Protein AF-A0A530QU47-F1 (afdb_monomer_lite)

Radius of gyration: 18.27 Å; chains: 1; bounding box: 41×21×50 Å

Foldseek 3Di:
DDPDDDDPVVVVVVVCVVVVNDDDPVNVVCCVVPPPPWDKDFDADPVRDTPDMDTQQPPRRPQPVHDDDPVRVVVSVVVSVD

Structure (mmCIF, N/CA/C/O backbone):
data_AF-A0A530QU47-F1
#
_entry.id   AF-A0A530QU47-F1
#
loop_
_atom_site.group_PDB
_atom_site.id
_atom_site.type_symbol
_atom_site.label_atom_id
_atom_site.label_alt_id
_atom_site.label_comp_id
_atom_site.label_asym_id
_atom_site.label_entity_id
_atom_site.label_seq_id
_atom_site.pdbx_PDB_ins_code
_atom_site.Cartn_x
_atom_site.Cartn_y
_atom_site.Cartn_z
_atom_site.occupancy
_atom_site.B_iso_or_equiv
_atom_site.auth_seq_id
_atom_site.auth_comp_id
_atom_site.auth_asym_id
_atom_site.auth_atom_id
_atom_site.pdbx_PDB_model_num
ATOM 1 N N . GLU A 1 1 ? 0.958 -0.251 -26.192 1.00 76.88 1 GLU A N 1
ATOM 2 C CA . GLU A 1 1 ? 0.215 -1.525 -26.323 1.00 76.88 1 GLU A CA 1
ATOM 3 C C . GLU A 1 1 ? 1.101 -2.747 -26.139 1.00 76.88 1 GLU A C 1
ATOM 5 O O . GLU A 1 1 ? 2.050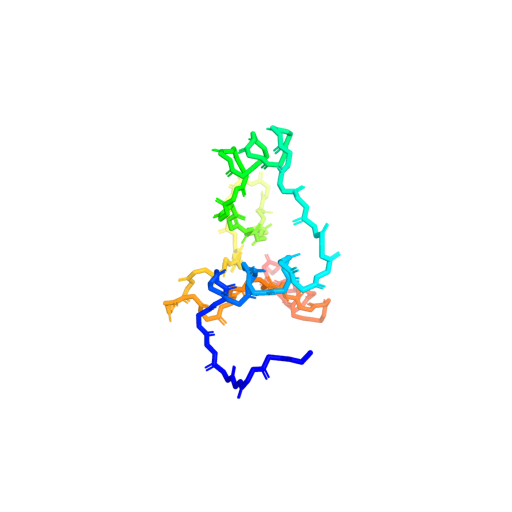 -2.935 -26.902 1.00 76.88 1 GLU A O 1
ATOM 10 N N . LEU A 1 2 ? 0.786 -3.535 -25.107 1.00 88.69 2 LEU A N 1
ATOM 11 C CA . LEU A 1 2 ? 1.379 -4.843 -24.815 1.00 88.69 2 LEU A CA 1
ATOM 12 C C . LEU A 1 2 ? 0.717 -5.935 -25.679 1.00 88.69 2 LEU A C 1
ATOM 14 O O . LEU A 1 2 ? -0.447 -5.788 -26.051 1.00 88.69 2 LEU A O 1
ATOM 18 N N . PRO A 1 3 ? 1.422 -7.037 -25.997 1.00 87.62 3 PRO A N 1
ATOM 19 C CA . PRO A 1 3 ? 0.916 -8.080 -26.897 1.00 87.62 3 PRO A CA 1
ATOM 20 C C . PRO A 1 3 ? -0.218 -8.932 -26.300 1.00 87.62 3 PRO A C 1
ATOM 22 O O . PRO A 1 3 ? -0.871 -9.682 -27.022 1.00 87.62 3 PRO A O 1
ATOM 25 N N . GLY A 1 4 ? -0.454 -8.833 -24.994 1.00 89.19 4 GLY A N 1
ATOM 26 C CA . GLY A 1 4 ? -1.499 -9.543 -24.268 1.00 89.19 4 GLY A CA 1
ATOM 27 C C . GLY A 1 4 ? -1.254 -9.481 -22.758 1.00 89.19 4 GLY A C 1
ATOM 28 O O . GLY A 1 4 ? -0.268 -8.876 -22.330 1.00 89.19 4 GLY A O 1
ATOM 29 N N . PRO A 1 5 ? -2.131 -10.093 -21.942 1.00 89.56 5 PRO A N 1
ATOM 30 C CA . PRO A 1 5 ? -1.907 -10.223 -20.505 1.00 89.56 5 PRO A CA 1
ATOM 31 C C . PRO A 1 5 ? -0.588 -10.952 -20.221 1.00 89.56 5 PRO A C 1
ATOM 33 O O . PRO A 1 5 ? -0.329 -12.008 -20.798 1.00 89.56 5 PRO A O 1
ATOM 36 N N . MET A 1 6 ? 0.240 -10.400 -19.336 1.00 89.94 6 MET A N 1
ATOM 37 C CA . MET A 1 6 ? 1.534 -10.969 -18.958 1.00 89.94 6 MET A CA 1
ATOM 38 C C . MET A 1 6 ? 1.937 -10.542 -17.544 1.00 89.94 6 MET A C 1
ATOM 40 O O . MET A 1 6 ? 1.235 -9.753 -16.913 1.00 89.94 6 MET A O 1
ATOM 44 N N . ASP A 1 7 ? 3.056 -11.077 -17.054 1.00 85.38 7 ASP A N 1
ATOM 45 C CA . ASP A 1 7 ? 3.631 -10.683 -15.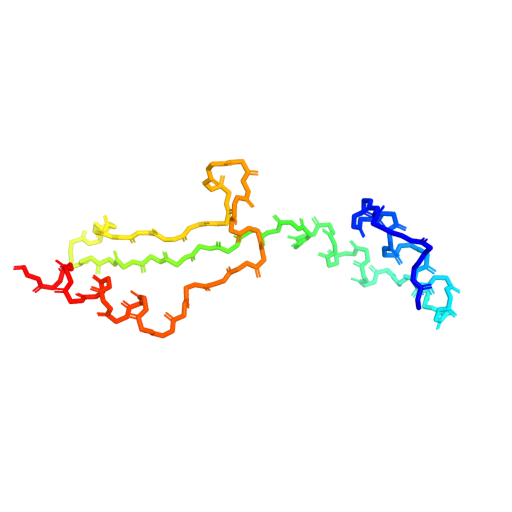768 1.00 85.38 7 ASP A CA 1
ATOM 46 C C . ASP A 1 7 ? 3.930 -9.164 -15.730 1.00 85.38 7 ASP A C 1
ATOM 48 O O . ASP A 1 7 ? 4.544 -8.655 -16.673 1.00 85.38 7 ASP A O 1
ATOM 52 N N . PRO A 1 8 ? 3.510 -8.427 -14.682 1.00 81.31 8 PRO A N 1
ATOM 53 C CA . PRO A 1 8 ? 3.690 -6.977 -14.604 1.00 81.31 8 PRO A CA 1
ATOM 54 C C . PRO A 1 8 ? 5.147 -6.503 -14.633 1.00 81.31 8 PRO A C 1
ATOM 56 O O . PRO A 1 8 ? 5.411 -5.430 -15.172 1.00 81.31 8 PRO A O 1
ATOM 59 N N . ILE A 1 9 ? 6.093 -7.282 -14.096 1.00 83.88 9 ILE A N 1
ATOM 60 C CA . ILE A 1 9 ? 7.517 -6.918 -14.117 1.00 83.88 9 ILE A CA 1
ATOM 61 C C . ILE A 1 9 ? 8.048 -7.041 -15.546 1.00 83.88 9 ILE A C 1
ATOM 63 O O . ILE A 1 9 ? 8.641 -6.101 -16.073 1.00 83.88 9 ILE A O 1
ATOM 67 N N . ALA A 1 10 ? 7.738 -8.151 -16.220 1.00 88.56 10 ALA A N 1
ATOM 68 C CA . ALA A 1 10 ? 8.090 -8.335 -17.628 1.00 88.56 10 ALA A CA 1
ATOM 69 C C . ALA A 1 10 ? 7.416 -7.296 -18.547 1.00 88.56 10 ALA A C 1
ATOM 71 O O . ALA A 1 10 ? 8.005 -6.858 -19.536 1.00 88.56 10 ALA A O 1
ATOM 72 N N . ALA A 1 11 ? 6.183 -6.890 -18.231 1.00 90.06 11 ALA A N 1
ATOM 73 C CA . ALA A 1 11 ? 5.488 -5.822 -18.941 1.00 90.06 11 ALA A CA 1
ATOM 74 C C . ALA A 1 11 ? 6.204 -4.473 -18.786 1.00 90.06 11 ALA A C 1
ATOM 76 O O . ALA A 1 11 ? 6.371 -3.774 -19.786 1.00 90.06 11 ALA A O 1
ATOM 77 N N . GLY A 1 12 ? 6.652 -4.140 -17.570 1.00 88.19 12 GLY A N 1
ATOM 78 C CA . GLY A 1 12 ? 7.436 -2.936 -17.283 1.00 88.19 12 GLY A CA 1
ATOM 79 C C . GLY A 1 12 ? 8.676 -2.844 -18.167 1.00 88.19 12 GLY A C 1
ATOM 80 O O . GLY A 1 12 ? 8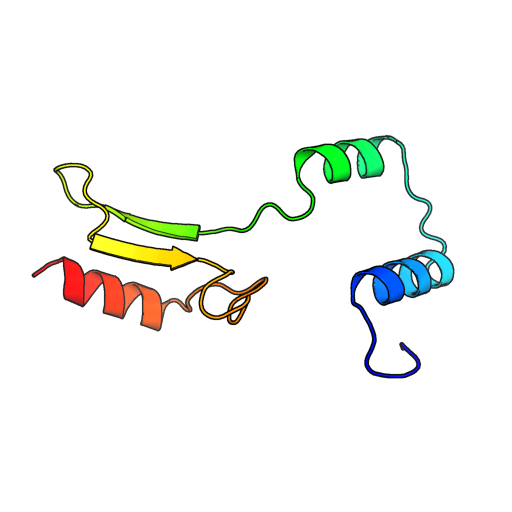.810 -1.891 -18.924 1.00 88.19 12 GLY A O 1
ATOM 81 N N . GLU A 1 13 ? 9.497 -3.898 -18.215 1.00 88.12 13 GLU A N 1
ATOM 82 C CA . GLU A 1 13 ? 10.714 -3.909 -19.044 1.00 88.12 13 GLU A CA 1
ATOM 83 C C . GLU A 1 13 ? 10.447 -3.685 -20.544 1.00 88.12 13 GLU A C 1
ATOM 85 O O . GLU A 1 13 ? 11.266 -3.097 -21.256 1.00 88.12 13 GLU A O 1
ATOM 90 N N . ILE A 1 14 ? 9.328 -4.204 -21.061 1.00 91.12 14 ILE A N 1
ATOM 91 C CA . ILE A 1 14 ? 8.936 -4.021 -22.465 1.00 91.12 14 ILE A CA 1
ATOM 92 C C . ILE A 1 14 ? 8.515 -2.573 -22.718 1.00 91.12 14 ILE A C 1
ATOM 94 O O . ILE A 1 14 ? 8.851 -2.017 -23.767 1.00 91.12 14 ILE A O 1
ATOM 98 N N . LEU A 1 15 ? 7.763 -1.985 -21.787 1.00 91.12 15 LEU A N 1
ATOM 99 C CA . LEU A 1 15 ? 7.308 -0.601 -21.875 1.00 91.12 15 LEU A CA 1
ATOM 100 C C . LEU A 1 15 ? 8.486 0.367 -21.752 1.00 91.12 15 LEU A C 1
ATOM 102 O O . LEU A 1 15 ? 8.641 1.211 -22.629 1.00 91.12 15 LEU A O 1
ATOM 106 N N . ASP A 1 16 ? 9.378 0.162 -20.786 1.00 91.44 16 ASP A N 1
ATOM 107 C CA . ASP A 1 16 ? 10.564 0.998 -20.583 1.00 91.44 16 ASP A CA 1
ATOM 108 C C . ASP A 1 16 ? 11.438 1.038 -21.844 1.00 91.44 16 ASP A C 1
ATOM 110 O O . ASP A 1 16 ? 11.776 2.106 -22.355 1.00 91.44 16 ASP A O 1
ATOM 114 N N . LYS A 1 17 ? 11.720 -0.132 -22.439 1.00 89.38 17 LYS A N 1
ATOM 115 C CA . LYS A 1 17 ? 12.469 -0.225 -23.706 1.00 89.38 17 LYS A CA 1
ATOM 116 C C . LYS A 1 17 ? 11.767 0.487 -24.857 1.00 89.38 17 LYS A C 1
ATOM 118 O O . LYS A 1 17 ? 12.435 1.079 -25.706 1.00 89.38 17 LYS A O 1
ATOM 123 N N . ARG A 1 18 ? 10.437 0.387 -24.927 1.00 90.44 18 ARG A N 1
ATOM 124 C CA . ARG A 1 18 ? 9.629 1.018 -25.978 1.00 90.44 18 ARG A CA 1
ATOM 125 C C . ARG A 1 18 ? 9.635 2.538 -25.853 1.00 90.44 18 ARG A C 1
ATOM 127 O O . ARG A 1 18 ? 9.675 3.213 -26.878 1.00 90.44 18 ARG A O 1
ATOM 134 N N . ASP A 1 19 ? 9.614 3.043 -24.629 1.00 92.25 19 ASP A N 1
ATOM 135 C CA . ASP A 1 19 ? 9.583 4.473 -24.335 1.00 92.25 19 ASP A CA 1
ATOM 136 C C . ASP A 1 19 ? 10.992 5.081 -24.245 1.00 92.25 19 ASP A C 1
ATOM 138 O O . ASP A 1 19 ? 11.139 6.271 -23.970 1.00 92.25 19 ASP A O 1
ATOM 142 N N . HIS A 1 20 ? 12.032 4.285 -24.536 1.00 91.88 20 HIS A N 1
ATOM 143 C CA . HIS A 1 20 ? 13.441 4.659 -24.396 1.00 91.88 20 HIS A CA 1
ATOM 144 C C . HIS A 1 20 ? 13.778 5.167 -22.986 1.00 91.88 20 HIS A C 1
ATOM 146 O O . HIS A 1 20 ? 14.628 6.040 -22.815 1.00 91.88 20 HIS A O 1
ATOM 152 N N . TYR A 1 21 ? 13.091 4.624 -21.983 1.00 90.19 21 TYR A N 1
ATOM 153 C CA . TYR A 1 21 ? 13.371 4.892 -20.588 1.00 90.19 21 TYR A CA 1
ATOM 154 C C . TYR A 1 21 ? 14.583 4.061 -20.157 1.00 90.19 21 TYR A C 1
ATOM 156 O O . TYR A 1 21 ? 14.587 2.832 -20.257 1.00 90.19 21 TYR A O 1
ATOM 164 N N . GLU A 1 22 ? 15.633 4.746 -19.713 1.00 90.56 22 GLU A N 1
ATOM 165 C CA . GLU A 1 22 ? 16.821 4.124 -19.138 1.00 90.56 22 GLU A CA 1
ATOM 166 C C . GLU A 1 22 ? 16.741 4.224 -17.617 1.00 90.56 22 GLU A C 1
ATOM 168 O O . GLU A 1 22 ? 16.615 5.322 -17.072 1.00 90.56 22 GLU A O 1
ATOM 173 N N . LEU A 1 23 ? 16.835 3.077 -16.939 1.00 86.94 23 LEU A N 1
ATOM 174 C CA . LEU A 1 23 ? 16.956 3.038 -15.486 1.00 86.94 23 LEU A CA 1
ATOM 175 C C . LEU A 1 23 ? 18.235 3.755 -15.062 1.00 86.94 23 LEU A C 1
ATOM 177 O O . LEU A 1 23 ? 19.330 3.469 -15.554 1.00 86.94 23 LEU A O 1
ATOM 181 N N . THR A 1 24 ? 18.087 4.680 -14.129 1.00 92.12 24 THR A N 1
ATOM 182 C CA . THR A 1 24 ? 19.201 5.394 -13.519 1.00 92.12 24 THR A CA 1
ATOM 183 C C . THR A 1 24 ? 19.593 4.750 -12.193 1.00 92.12 24 THR A C 1
ATOM 185 O O . THR A 1 24 ? 18.829 4.005 -11.581 1.00 92.12 24 THR A O 1
ATOM 188 N N . GLU A 1 25 ? 20.771 5.105 -11.682 1.00 92.19 25 GLU A N 1
ATOM 189 C CA . GLU A 1 25 ? 21.208 4.689 -10.343 1.00 92.19 25 GLU A CA 1
ATOM 190 C C . GLU A 1 25 ? 20.205 5.108 -9.247 1.00 92.19 25 GLU A C 1
ATOM 192 O O . GLU A 1 25 ? 20.007 4.395 -8.263 1.00 92.19 25 GLU A O 1
ATOM 197 N N . ALA A 1 26 ? 19.529 6.250 -9.421 1.00 89.62 26 ALA A N 1
ATOM 198 C CA . ALA A 1 26 ? 18.502 6.707 -8.489 1.00 89.62 26 ALA A CA 1
ATOM 199 C C . ALA A 1 26 ? 17.263 5.796 -8.508 1.00 89.62 26 ALA A C 1
ATOM 201 O O . ALA A 1 26 ? 16.694 5.518 -7.450 1.00 89.62 26 ALA A O 1
ATOM 202 N N . ASP A 1 27 ? 16.877 5.297 -9.685 1.00 86.81 27 ASP A N 1
ATOM 203 C CA . ASP A 1 27 ? 15.761 4.361 -9.831 1.00 86.81 27 ASP A CA 1
ATOM 204 C C . ASP A 1 27 ? 16.088 3.023 -9.157 1.00 86.81 27 ASP A C 1
ATOM 206 O O . ASP A 1 27 ? 15.279 2.499 -8.392 1.00 86.81 27 ASP A O 1
ATOM 210 N N . GLU A 1 28 ? 17.311 2.515 -9.333 1.00 85.88 28 GLU A N 1
ATOM 211 C CA . GLU A 1 28 ? 17.777 1.291 -8.670 1.00 85.88 28 GLU A CA 1
ATOM 212 C C . GLU A 1 28 ? 17.790 1.424 -7.137 1.00 85.88 28 GLU A C 1
ATOM 214 O O . GLU A 1 28 ? 17.335 0.524 -6.426 1.00 85.88 28 GLU A O 1
ATOM 219 N N . GLN A 1 29 ? 18.257 2.559 -6.603 1.00 86.12 29 GLN A N 1
ATOM 220 C CA . GLN A 1 29 ? 18.253 2.826 -5.158 1.00 86.12 29 GLN A CA 1
ATOM 221 C C . GLN A 1 29 ? 16.831 2.955 -4.592 1.00 86.12 29 GLN A C 1
ATOM 223 O O . GLN A 1 29 ? 16.540 2.444 -3.502 1.00 86.12 29 GLN A O 1
ATOM 228 N N . MET A 1 30 ? 15.926 3.604 -5.331 1.00 82.19 30 MET A N 1
ATOM 229 C CA . MET A 1 30 ? 14.505 3.656 -4.989 1.00 82.19 30 MET A CA 1
ATOM 230 C C . MET A 1 30 ? 13.907 2.246 -4.975 1.00 82.19 30 MET A C 1
ATOM 232 O O . MET A 1 30 ? 13.217 1.880 -4.023 1.00 82.19 30 MET A O 1
ATOM 236 N N . MET A 1 31 ? 14.202 1.424 -5.983 1.00 81.38 31 MET A N 1
ATOM 237 C CA . MET A 1 31 ? 13.695 0.059 -6.043 1.00 81.38 31 MET A CA 1
ATOM 238 C C . MET A 1 31 ? 14.226 -0.800 -4.887 1.00 81.38 31 MET A C 1
ATOM 240 O O . MET A 1 31 ? 13.457 -1.505 -4.237 1.00 81.38 31 MET A O 1
ATOM 244 N N . ALA A 1 32 ? 15.516 -0.693 -4.565 1.00 76.25 32 ALA A N 1
ATOM 245 C CA . ALA A 1 32 ? 16.142 -1.449 -3.481 1.00 76.25 32 ALA A CA 1
ATOM 246 C C . ALA A 1 32 ? 15.550 -1.147 -2.093 1.00 76.25 32 ALA A C 1
ATOM 248 O O . ALA A 1 32 ? 15.634 -1.980 -1.190 1.00 76.25 32 ALA A O 1
ATOM 249 N N . THR A 1 33 ? 14.962 0.038 -1.907 1.00 75.06 33 THR A N 1
ATOM 250 C CA . THR A 1 33 ? 14.428 0.487 -0.612 1.00 75.06 33 THR A CA 1
ATOM 251 C C . THR A 1 33 ? 12.901 0.502 -0.548 1.00 75.06 33 THR A C 1
ATOM 253 O O . THR A 1 33 ? 12.343 0.368 0.543 1.00 75.06 33 THR A O 1
ATOM 256 N N . GLY A 1 34 ? 12.221 0.631 -1.689 1.00 63.47 34 GLY A N 1
ATOM 257 C CA . GLY A 1 34 ? 10.778 0.868 -1.767 1.00 63.47 34 GLY A CA 1
ATOM 258 C C . GLY A 1 34 ? 9.995 -0.089 -2.666 1.00 63.47 34 GLY A C 1
ATOM 259 O O . GLY A 1 34 ? 8.767 -0.120 -2.571 1.00 63.47 34 GLY A O 1
ATOM 260 N N . HIS A 1 35 ? 10.647 -0.882 -3.523 1.00 66.06 35 HIS A N 1
ATOM 261 C CA . HIS A 1 35 ? 9.922 -1.753 -4.448 1.00 66.06 35 HIS A CA 1
ATOM 262 C C . HIS A 1 35 ? 9.188 -2.862 -3.689 1.00 66.06 35 HIS A C 1
ATOM 264 O O . HIS A 1 35 ? 9.788 -3.624 -2.932 1.00 66.06 35 HIS A O 1
ATOM 270 N N . GLY A 1 36 ? 7.872 -2.950 -3.887 1.00 64.00 36 GLY A N 1
ATOM 271 C CA . GLY A 1 36 ? 7.030 -3.922 -3.189 1.00 64.00 36 GLY A CA 1
ATOM 272 C C . GLY A 1 36 ? 6.729 -3.573 -1.729 1.00 64.00 36 GLY A C 1
ATOM 273 O O . GLY A 1 36 ? 6.268 -4.445 -0.992 1.00 64.00 36 GLY A O 1
ATOM 274 N N . GLN A 1 37 ? 6.958 -2.327 -1.290 1.00 66.00 37 GLN A N 1
ATOM 275 C CA . GLN A 1 37 ? 6.366 -1.857 -0.039 1.00 66.00 37 GLN A CA 1
ATOM 276 C C . GLN A 1 37 ? 4.851 -1.761 -0.210 1.00 66.00 37 GLN A C 1
ATOM 278 O O . GLN A 1 37 ? 4.327 -0.874 -0.876 1.00 66.00 37 GLN A O 1
ATOM 283 N N . LEU A 1 38 ? 4.163 -2.721 0.389 1.00 72.81 38 LEU A N 1
ATOM 284 C CA . LEU A 1 38 ? 2.714 -2.812 0.372 1.00 72.81 38 LEU A CA 1
ATOM 285 C C . LEU A 1 38 ? 2.151 -1.849 1.408 1.00 72.81 38 LEU A C 1
ATOM 287 O O . LEU A 1 38 ? 2.651 -1.772 2.536 1.00 72.81 38 LEU A O 1
ATOM 291 N N . VAL A 1 39 ? 1.092 -1.139 1.044 1.00 76.88 39 VAL A N 1
ATOM 292 C CA . VAL A 1 39 ? 0.429 -0.216 1.951 1.00 76.88 39 VAL A CA 1
ATOM 293 C C . VAL A 1 39 ? -0.660 -0.923 2.751 1.00 76.88 39 VAL A C 1
ATOM 295 O O . VAL A 1 39 ? -1.311 -1.880 2.327 1.00 76.88 39 VAL A O 1
ATOM 298 N N . GLY A 1 40 ? -0.852 -0.441 3.972 1.00 86.69 40 GLY A N 1
ATOM 299 C CA . GLY A 1 40 ? -1.966 -0.826 4.818 1.00 86.69 40 GLY A CA 1
ATOM 300 C C . GLY A 1 40 ? -2.591 0.412 5.434 1.00 86.69 40 GLY A C 1
ATOM 301 O O . GLY A 1 40 ? -1.890 1.358 5.792 1.00 86.69 40 GLY A O 1
ATOM 302 N N . GLN A 1 41 ? -3.913 0.405 5.558 1.00 90.94 41 GLN A N 1
ATOM 303 C CA . GLN A 1 41 ? -4.658 1.430 6.276 1.00 90.94 41 GLN A CA 1
ATOM 304 C C . GLN A 1 41 ? -5.233 0.815 7.546 1.00 90.94 41 GLN A C 1
ATOM 306 O O . GLN A 1 41 ? -5.797 -0.278 7.514 1.00 90.94 41 GLN A O 1
ATOM 311 N N . PHE A 1 42 ? -5.090 1.514 8.668 1.00 92.75 42 PHE A N 1
ATOM 312 C CA . PHE A 1 42 ? -5.481 1.011 9.980 1.00 92.75 42 PHE A CA 1
ATOM 313 C C . P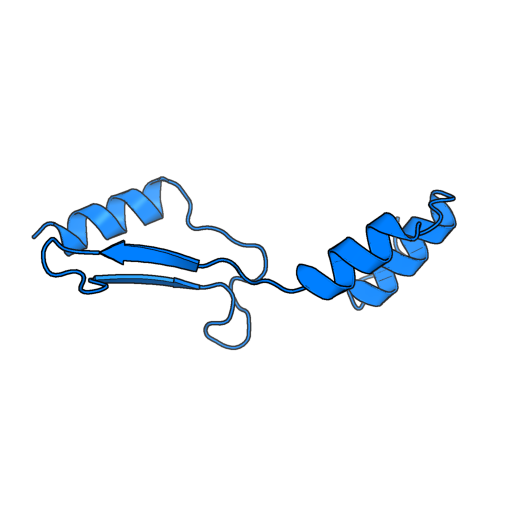HE A 1 42 ? -6.291 2.064 10.724 1.00 92.75 42 PHE A C 1
ATOM 315 O O . PHE A 1 42 ? -5.936 3.243 10.726 1.00 92.75 42 PHE A O 1
ATOM 322 N N . LEU A 1 43 ? -7.350 1.624 11.399 1.00 94.88 43 LEU A N 1
ATOM 323 C CA . LEU A 1 43 ? -8.078 2.440 12.366 1.00 94.88 43 LEU A CA 1
ATOM 324 C C . LEU A 1 43 ? -7.707 1.966 13.767 1.00 94.88 43 LEU A C 1
ATOM 326 O O . LEU A 1 43 ? -7.882 0.789 14.096 1.00 94.88 43 LEU A O 1
ATOM 330 N N . LEU A 1 44 ? -7.185 2.884 14.578 1.00 94.50 44 LEU A N 1
ATOM 331 C CA . LEU A 1 44 ? -6.768 2.623 15.950 1.00 94.50 44 LEU A CA 1
ATOM 332 C C . LEU A 1 44 ? -7.716 3.313 16.929 1.00 94.50 44 LEU A C 1
ATOM 334 O O . LEU A 1 44 ? -8.171 4.431 16.682 1.00 94.50 44 LEU A O 1
ATOM 338 N N . ASP A 1 45 ? -7.984 2.664 18.056 1.00 92.00 45 ASP A N 1
ATOM 339 C CA . ASP A 1 45 ? -8.665 3.307 19.176 1.00 92.00 45 ASP A CA 1
ATOM 340 C C . ASP A 1 45 ? -7.698 4.106 20.072 1.00 92.00 45 ASP A C 1
ATOM 342 O O . ASP A 1 45 ? -6.486 4.164 19.853 1.00 92.00 45 ASP A O 1
ATOM 346 N N . ARG A 1 46 ? -8.238 4.725 21.132 1.00 92.00 46 ARG A N 1
ATOM 347 C CA . ARG A 1 46 ? -7.454 5.523 22.092 1.00 92.00 46 ARG A CA 1
ATOM 348 C C . ARG A 1 46 ? -6.463 4.705 22.924 1.00 92.00 46 ARG A C 1
ATOM 350 O O . ARG A 1 46 ? -5.602 5.296 23.567 1.00 92.00 46 ARG A O 1
ATOM 357 N N . GLN A 1 47 ? -6.598 3.383 22.954 1.00 94.69 47 GLN A N 1
ATOM 358 C CA . GLN A 1 47 ? -5.670 2.476 23.624 1.00 94.69 47 GLN A CA 1
ATOM 359 C C . GLN A 1 47 ? -4.560 2.002 22.671 1.00 94.69 47 GLN A C 1
ATOM 361 O O . GLN A 1 47 ? -3.673 1.265 23.096 1.00 94.69 47 GLN A O 1
ATOM 366 N N . GLY A 1 48 ? -4.584 2.433 21.403 1.00 92.06 48 GLY A N 1
ATOM 367 C CA . GLY A 1 48 ? -3.638 2.004 20.375 1.00 92.06 48 GLY A CA 1
ATOM 368 C C . GLY A 1 48 ? -3.968 0.633 19.783 1.00 92.06 48 GLY A C 1
ATOM 369 O O . GLY A 1 48 ? -3.105 0.019 19.160 1.00 92.06 48 GLY A O 1
ATOM 370 N N . ILE A 1 49 ? -5.192 0.131 19.969 1.00 94.88 49 ILE A N 1
ATOM 371 C CA . ILE A 1 49 ? -5.619 -1.161 19.427 1.00 94.88 49 ILE A CA 1
ATOM 372 C C . ILE A 1 49 ? -6.151 -0.952 18.011 1.00 94.88 49 ILE A C 1
ATOM 374 O O . ILE A 1 49 ? -7.029 -0.119 17.787 1.00 94.88 49 ILE A O 1
ATOM 378 N N . VAL A 1 50 ? -5.658 -1.748 17.061 1.00 94.69 50 VAL A N 1
ATOM 379 C CA . VAL A 1 50 ? -6.195 -1.804 15.696 1.00 94.69 50 VAL A CA 1
ATOM 380 C C . VAL A 1 50 ? -7.600 -2.409 15.740 1.00 94.69 50 VAL A C 1
ATOM 382 O O . VAL A 1 50 ? -7.767 -3.587 16.049 1.00 94.69 50 VAL A O 1
ATOM 385 N N . ARG A 1 51 ? -8.617 -1.599 15.440 1.00 95.19 51 ARG A N 1
ATOM 386 C CA . ARG A 1 51 ? -10.029 -2.021 15.379 1.00 95.19 51 ARG A CA 1
ATOM 387 C C . ARG A 1 51 ? -10.470 -2.417 13.980 1.00 95.19 51 ARG A C 1
ATOM 389 O O . ARG A 1 51 ? -11.450 -3.138 13.830 1.00 95.19 51 ARG A O 1
ATOM 396 N N . TRP A 1 52 ? -9.732 -1.968 12.973 1.00 95.00 52 TRP A N 1
ATOM 397 C CA . TRP A 1 52 ? -9.943 -2.333 11.583 1.00 95.00 52 TRP A CA 1
ATOM 398 C C . TRP A 1 52 ? -8.643 -2.175 10.801 1.00 95.00 52 TRP A C 1
ATOM 400 O O . TRP A 1 52 ? -7.841 -1.280 11.090 1.00 95.00 52 TRP A O 1
ATOM 410 N N . SER A 1 53 ? -8.452 -3.033 9.805 1.00 93.06 53 SER A N 1
ATOM 411 C CA . SER A 1 53 ? -7.323 -2.973 8.891 1.00 93.06 53 SER A CA 1
ATOM 412 C C . SER A 1 53 ? -7.748 -3.278 7.46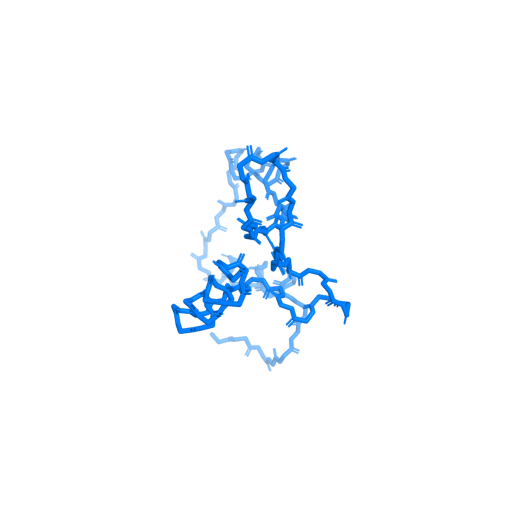0 1.00 93.06 53 SER A C 1
ATOM 414 O O . SER A 1 53 ? -8.593 -4.133 7.199 1.00 93.06 53 SER A O 1
ATOM 416 N N . PHE A 1 54 ? -7.088 -2.598 6.535 1.00 92.00 54 PHE A N 1
ATOM 417 C CA . PHE A 1 54 ? -6.999 -2.952 5.132 1.00 92.00 54 PHE A CA 1
ATOM 418 C C . PHE A 1 54 ? -5.523 -3.152 4.806 1.00 92.00 54 PHE A C 1
ATOM 420 O O . PHE A 1 54 ? -4.698 -2.299 5.129 1.00 92.00 54 PHE A O 1
ATOM 427 N N . THR A 1 55 ? -5.186 -4.266 4.171 1.00 90.69 55 THR A N 1
ATOM 428 C CA . THR A 1 55 ? -3.840 -4.544 3.663 1.00 90.69 55 THR A CA 1
ATOM 429 C C . THR A 1 55 ? -3.958 -5.081 2.241 1.00 90.69 55 THR A C 1
ATOM 431 O O . THR A 1 55 ? -5.009 -5.589 1.857 1.00 90.69 55 THR A O 1
ATOM 434 N N . GLU A 1 56 ? -2.895 -4.972 1.448 1.00 84.56 56 GLU A N 1
ATOM 435 C CA . GLU A 1 56 ? -2.916 -5.391 0.038 1.00 84.56 56 GLU A CA 1
ATOM 436 C C . GLU A 1 56 ? -2.864 -6.919 -0.175 1.00 84.56 56 GLU A C 1
ATOM 438 O O . GLU A 1 56 ? -3.414 -7.447 -1.142 1.00 84.56 56 GLU A O 1
ATOM 443 N N . VAL A 1 57 ? -2.226 -7.649 0.749 1.00 82.44 57 VAL A N 1
ATOM 444 C CA . VAL A 1 57 ? -1.935 -9.096 0.631 1.00 82.44 57 VAL A CA 1
ATOM 445 C C . VAL A 1 57 ? -2.941 -10.092 1.255 1.00 82.44 57 VAL A C 1
ATOM 447 O O . VAL A 1 57 ? -2.666 -11.294 1.218 1.00 82.44 57 VAL A O 1
ATOM 450 N N . PRO A 1 58 ? -4.117 -9.722 1.803 1.00 81.12 58 PRO A N 1
ATOM 451 C CA . PRO A 1 58 ? -5.131 -10.707 2.157 1.00 81.12 58 PRO A CA 1
ATOM 452 C C . PRO A 1 58 ? -5.464 -11.605 0.966 1.00 81.12 58 PRO A C 1
ATOM 454 O O . PRO A 1 58 ? -5.474 -11.157 -0.183 1.00 81.12 58 PRO A O 1
ATOM 457 N N . GLU A 1 59 ? -5.747 -12.876 1.256 1.00 82.62 59 GLU A N 1
ATOM 458 C CA . GLU A 1 59 ? -6.264 -13.837 0.271 1.00 82.62 59 GLU A CA 1
ATOM 459 C C . GLU A 1 59 ? -5.380 -13.975 -0.985 1.00 82.62 59 GLU A C 1
ATOM 461 O O . GLU A 1 59 ? -5.878 -14.194 -2.085 1.00 82.62 59 GLU A O 1
ATOM 466 N N . GLY A 1 60 ? -4.057 -13.850 -0.826 1.00 78.38 60 GLY A N 1
ATOM 467 C CA . GLY A 1 60 ? -3.107 -14.004 -1.931 1.00 78.38 60 GLY A CA 1
ATOM 468 C C . GLY A 1 60 ? -2.916 -12.746 -2.780 1.00 78.38 60 GLY A C 1
ATOM 469 O O . GLY A 1 60 ? -2.611 -12.863 -3.962 1.00 78.38 60 GLY A O 1
ATOM 470 N N . GLY A 1 61 ? -3.080 -11.552 -2.202 1.00 77.56 61 GLY A N 1
ATOM 471 C CA . GLY A 1 61 ? -2.878 -10.303 -2.946 1.00 77.56 61 GLY A CA 1
ATOM 472 C C . GLY A 1 61 ? -4.136 -9.755 -3.601 1.00 77.56 61 GLY A C 1
ATOM 473 O O . GLY A 1 61 ? -4.042 -9.008 -4.571 1.00 77.56 61 GLY A O 1
ATOM 474 N N . ARG A 1 62 ? -5.316 -10.110 -3.080 1.00 82.31 62 ARG A N 1
ATOM 475 C CA . ARG A 1 62 ? -6.611 -9.678 -3.624 1.00 82.31 62 ARG A CA 1
ATOM 476 C C . ARG A 1 62 ? -6.726 -8.160 -3.790 1.00 82.31 62 ARG A C 1
ATOM 478 O O . ARG A 1 62 ? -7.480 -7.704 -4.646 1.00 82.31 62 ARG A O 1
ATOM 485 N N . TYR A 1 63 ? -6.003 -7.398 -2.974 1.00 82.88 63 TYR A N 1
ATOM 486 C CA . TYR A 1 63 ? -6.055 -5.944 -2.947 1.00 82.88 63 TYR A CA 1
ATOM 487 C C . TYR A 1 63 ? -4.729 -5.289 -3.359 1.00 82.88 63 TYR A C 1
ATOM 489 O O . TYR A 1 63 ? -4.520 -4.129 -3.016 1.00 82.88 63 TYR A O 1
ATOM 497 N N . MET A 1 64 ? -3.837 -5.999 -4.068 1.00 83.38 64 MET A N 1
ATOM 498 C CA . MET A 1 64 ? -2.577 -5.423 -4.560 1.00 83.38 64 MET A CA 1
ATOM 499 C C . MET A 1 64 ? -2.818 -4.120 -5.327 1.00 83.38 64 MET A C 1
ATOM 501 O O . MET A 1 64 ? -3.669 -4.060 -6.216 1.00 83.38 64 MET A O 1
ATOM 505 N N . PHE A 1 65 ? -2.054 -3.089 -4.967 1.00 77.12 65 PHE A N 1
ATOM 506 C CA . PHE A 1 65 ? -2.124 -1.722 -5.488 1.00 77.12 65 PHE A CA 1
ATOM 507 C C . PHE A 1 65 ? -3.497 -1.050 -5.321 1.00 77.12 65 PHE A C 1
ATOM 509 O O . PHE A 1 65 ? -3.805 -0.057 -5.984 1.00 77.12 65 PHE A O 1
ATOM 516 N N . G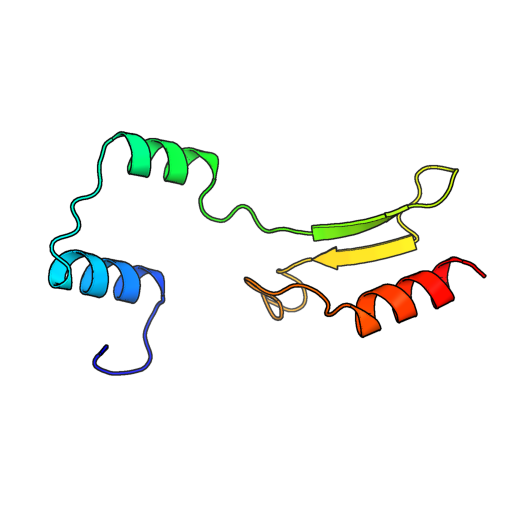LY A 1 66 ? -4.338 -1.595 -4.441 1.00 81.50 66 GLY A N 1
ATOM 517 C CA . GLY A 1 66 ? -5.661 -1.088 -4.122 1.00 81.50 66 GLY A CA 1
ATOM 518 C C . GLY A 1 66 ? -5.674 -0.246 -2.850 1.00 81.50 66 GLY A C 1
ATOM 519 O O . GLY A 1 66 ? -4.830 -0.374 -1.967 1.00 81.50 66 GLY A O 1
ATOM 520 N N . ALA A 1 67 ? -6.699 0.590 -2.731 1.00 86.06 67 ALA A N 1
ATOM 521 C CA . ALA A 1 67 ? -7.045 1.280 -1.498 1.00 86.06 67 ALA A CA 1
ATOM 522 C C . ALA A 1 67 ? -8.568 1.219 -1.304 1.00 86.06 67 ALA A C 1
ATOM 524 O O . ALA A 1 67 ? -9.300 1.221 -2.300 1.00 86.06 67 ALA A O 1
ATOM 525 N N . PRO A 1 68 ? -9.061 1.184 -0.055 1.00 88.75 68 PRO A N 1
ATOM 526 C CA . PRO A 1 68 ? -10.485 1.294 0.223 1.00 88.75 68 PRO A CA 1
ATOM 527 C C . PRO A 1 68 ? -11.002 2.621 -0.330 1.00 88.75 68 PRO A C 1
ATOM 529 O O . PRO A 1 68 ? -10.368 3.671 -0.184 1.00 88.75 68 PRO A O 1
ATOM 532 N N . ASN A 1 69 ? -12.171 2.587 -0.958 1.00 91.31 69 ASN A N 1
ATOM 533 C CA . ASN A 1 69 ? -12.801 3.817 -1.410 1.00 91.31 69 ASN A CA 1
ATOM 534 C C . ASN A 1 69 ? -13.331 4.626 -0.202 1.00 91.31 69 ASN A C 1
ATOM 536 O O . ASN A 1 69 ? -13.509 4.078 0.893 1.00 91.31 69 ASN A O 1
ATOM 540 N N . PRO A 1 70 ? -13.624 5.932 -0.365 1.00 93.69 70 PRO A N 1
ATOM 541 C CA . PRO A 1 70 ? -14.066 6.770 0.750 1.00 93.69 70 PRO A CA 1
ATOM 542 C C . PRO A 1 70 ? -15.296 6.230 1.491 1.00 93.69 70 PRO A C 1
ATOM 544 O O . PRO A 1 70 ? -15.400 6.380 2.706 1.00 93.69 70 PRO A O 1
ATOM 547 N N . GLN A 1 71 ? -16.228 5.583 0.790 1.00 95.38 71 GLN A N 1
ATOM 548 C CA . GLN A 1 71 ? -17.445 5.053 1.397 1.00 95.38 71 GLN A CA 1
ATOM 549 C C . GLN A 1 71 ? -17.176 3.790 2.224 1.00 95.38 71 GLN A C 1
ATOM 551 O O . GLN A 1 71 ? -17.743 3.641 3.309 1.00 95.38 71 GLN A O 1
ATOM 556 N N . GLU A 1 72 ? -16.290 2.911 1.756 1.00 92.31 72 GLU A N 1
ATOM 557 C CA . GLU A 1 72 ? -15.816 1.744 2.511 1.00 92.31 72 GLU A CA 1
ATOM 558 C C . GLU A 1 72 ? -15.100 2.178 3.788 1.00 92.31 72 GLU A C 1
ATOM 560 O O . GLU A 1 72 ? -15.405 1.670 4.868 1.00 92.31 72 GLU A O 1
ATOM 565 N N . LEU A 1 73 ? -14.226 3.182 3.684 1.00 93.12 73 LEU A N 1
ATOM 566 C CA . LEU A 1 73 ? -13.519 3.735 4.834 1.00 93.12 73 LEU A CA 1
ATOM 567 C C . LEU A 1 73 ? -14.491 4.336 5.859 1.00 93.12 73 LEU A C 1
ATOM 569 O O . LEU A 1 73 ? -14.431 3.997 7.038 1.00 93.12 73 LEU A O 1
ATOM 573 N N . MET A 1 74 ? -15.430 5.183 5.428 1.00 94.75 74 MET A N 1
ATOM 574 C CA . MET A 1 74 ? -16.415 5.791 6.335 1.00 94.75 74 MET A CA 1
ATOM 575 C C . MET A 1 74 ? -17.352 4.756 6.973 1.00 94.75 74 MET A C 1
ATOM 577 O O . MET A 1 74 ? -17.769 4.914 8.126 1.00 94.75 74 MET A O 1
ATOM 581 N N . SER A 1 75 ? -17.660 3.678 6.251 1.00 94.69 75 SER A N 1
ATOM 582 C CA . SER A 1 75 ? -18.431 2.556 6.791 1.00 94.69 75 SER A CA 1
ATOM 583 C C . SER A 1 75 ? -17.641 1.811 7.866 1.00 94.69 75 SER A C 1
ATOM 585 O O . SER A 1 75 ? -18.185 1.545 8.937 1.00 94.69 75 SER A O 1
ATOM 587 N N . ALA A 1 76 ? -16.352 1.543 7.629 1.00 93.62 76 ALA A N 1
ATOM 588 C CA . ALA A 1 76 ? -15.466 0.937 8.619 1.00 93.62 76 ALA A CA 1
ATOM 589 C C . ALA A 1 76 ? -15.343 1.810 9.877 1.00 93.62 76 ALA A C 1
ATOM 591 O O . ALA A 1 76 ? -15.512 1.307 10.985 1.00 93.62 76 ALA A O 1
ATOM 592 N N . VAL A 1 77 ? -15.156 3.126 9.713 1.00 93.56 77 VAL A N 1
ATOM 593 C CA . VAL A 1 77 ? -15.131 4.093 10.826 1.00 93.56 77 VAL A CA 1
ATOM 594 C C . VAL A 1 77 ? -16.415 4.019 11.652 1.00 93.56 77 VAL A C 1
ATOM 596 O O . VAL A 1 77 ? -16.358 3.962 12.878 1.00 93.56 77 VAL A O 1
ATOM 599 N N . SER A 1 78 ? -17.575 3.975 10.996 1.00 92.81 78 SER A N 1
ATOM 600 C CA . SER A 1 78 ? -18.870 3.924 11.685 1.00 92.81 78 SER A CA 1
ATOM 601 C C . SER A 1 78 ? -19.067 2.635 12.491 1.00 92.81 78 SER A C 1
ATOM 603 O O . SER A 1 78 ? -19.727 2.667 13.524 1.00 92.81 78 SER A O 1
ATOM 605 N N . GLN A 1 79 ? -18.492 1.513 12.044 1.00 89.56 79 GLN A N 1
ATOM 606 C CA . GLN A 1 79 ? -18.547 0.232 12.759 1.00 89.56 79 GLN A CA 1
ATOM 607 C C . GLN A 1 79 ? -17.619 0.201 13.978 1.00 89.56 79 GLN A C 1
ATOM 609 O O . GLN A 1 79 ? -17.979 -0.380 14.995 1.00 89.56 79 GLN A O 1
ATOM 614 N N . VAL A 1 80 ? -16.438 0.822 13.892 1.00 89.81 80 VAL A N 1
ATOM 615 C CA . VAL A 1 80 ? -15.456 0.816 14.993 1.00 89.81 80 VAL A CA 1
ATOM 616 C C . VAL A 1 80 ? -15.667 1.928 16.022 1.00 89.81 80 VAL A C 1
ATOM 618 O O . VAL A 1 80 ? -15.052 1.889 17.083 1.00 89.81 80 VAL A O 1
ATOM 621 N N . ALA A 1 81 ? -16.486 2.936 15.708 1.00 80.88 81 ALA A N 1
ATOM 622 C CA . ALA A 1 81 ? -16.811 4.043 16.611 1.00 80.88 81 ALA A CA 1
ATOM 623 C C . ALA A 1 81 ? -17.963 3.737 17.591 1.00 80.88 81 ALA A C 1
ATOM 625 O O . ALA A 1 81 ? -18.292 4.599 18.409 1.00 80.88 81 ALA A O 1
ATOM 626 N N . GLN A 1 82 ? -18.583 2.556 17.483 1.00 65.00 82 GLN A N 1
ATOM 627 C CA . GLN A 1 82 ? -19.578 2.039 18.433 1.00 65.00 82 GLN A CA 1
ATOM 628 C C . GLN A 1 82 ? -18.906 1.497 19.697 1.00 65.00 82 GLN A C 1
ATOM 630 O O . GLN A 1 82 ? -19.475 1.728 20.787 1.00 65.00 82 GLN A O 1
#

pLDDT: mean 86.64, std 7.8, range [63.47, 95.38]

Sequence (82 aa):
ELPGPMDPIAAGEILDKRDHYELTEADEQMMATGHGQLVGQFLLDRQGIVRWSFTEVPEGGRYMFGAPNPQELMSAVSQVAQ

Secondary structure (DSSP, 8-state):
--SSS--HHHHHHHHHHHTTPPPPHHHHHHHHHHTT---EEEEE-TTS-EEEEEES-HHHHTTTT----HHHHHHHHHHHT-